Protein AF-R5B2Z6-F1 (afdb_monomer)

pLDDT: mean 88.13, std 6.75, range [56.53, 96.88]

Foldseek 3Di:
DVVVVVVCCVCPVPVVNVCVVCVVVVVVCVVDDPVCNVVVVVVVVVVVVCVVVVVVVVCVVCVVVDDPVNVVVVVVVVVVVVVVVVVVVVVVVCVVVVVD

Radius of gyration: 18.57 Å; Cα contacts (8 Å, |Δi|>4): 14; chains: 1; bounding box: 44×29×49 Å

Mean predicted aligned error: 7.2 Å

Sequence (100 aa):
MKTAAIAFTVTWINPQALIDGTMLLGAASATLTAGEKLPFVIGFTSASVIWFFGVTAAISLFSGKITDKLLRIINIVCGAVMVFYGLRLVYSFIQLMGWA

Secondary structure (DSSP, 8-state):
-HHHHHHHIIIII-HHHHHHHHHHHHHHHHSS-TTTHHHHHHHHHHHHHHHHHHHHHHHHHHGGG--HHHHHHHHHHHHHHHHHHHHHHHHHHHHHTT--

Structure (mmCIF, N/CA/C/O backbone):
data_AF-R5B2Z6-F1
#
_entry.id   AF-R5B2Z6-F1
#
loop_
_atom_site.group_PDB
_atom_site.id
_atom_site.type_symbol
_atom_site.label_atom_id
_atom_site.label_alt_id
_atom_site.label_comp_id
_atom_site.label_asym_id
_atom_site.label_entity_id
_atom_site.label_seq_id
_atom_site.pdbx_PDB_ins_code
_atom_site.Cartn_x
_atom_site.Cartn_y
_atom_site.Cartn_z
_atom_site.occupancy
_atom_site.B_iso_or_equiv
_atom_site.auth_seq_id
_atom_site.auth_comp_id
_atom_site.auth_asym_id
_atom_site.auth_atom_id
_atom_site.pdbx_PDB_model_num
ATOM 1 N N . MET A 1 1 ? 0.073 -14.231 19.922 1.00 61.53 1 MET A N 1
ATOM 2 C CA . MET A 1 1 ? 1.106 -15.093 19.299 1.00 61.53 1 MET A CA 1
ATOM 3 C C . MET A 1 1 ? 0.720 -15.530 17.882 1.00 61.53 1 MET A C 1
ATOM 5 O O . MET A 1 1 ? 1.402 -15.116 16.957 1.00 61.53 1 MET A O 1
ATOM 9 N N . LYS A 1 2 ? -0.380 -16.281 17.673 1.00 74.75 2 LYS A N 1
ATOM 10 C CA . LYS A 1 2 ? -0.764 -16.807 16.339 1.00 74.75 2 LYS A CA 1
ATOM 11 C C . LYS A 1 2 ? -0.907 -15.735 15.245 1.00 74.75 2 LYS A C 1
ATOM 13 O O . LYS A 1 2 ? -0.341 -15.897 14.174 1.00 74.75 2 LYS A O 1
ATOM 18 N N . THR A 1 3 ? -1.592 -14.625 15.517 1.00 79.62 3 THR A N 1
ATOM 19 C CA . THR A 1 3 ? -1.870 -13.589 14.501 1.00 79.62 3 THR A CA 1
ATOM 20 C C . THR A 1 3 ? -0.615 -12.862 14.017 1.00 79.62 3 THR A C 1
ATOM 22 O O . THR A 1 3 ? -0.468 -12.634 12.823 1.00 79.62 3 THR A O 1
ATOM 25 N N . ALA A 1 4 ? 0.316 -12.547 14.924 1.00 82.94 4 ALA A N 1
ATOM 26 C CA . ALA A 1 4 ? 1.573 -11.886 14.572 1.00 82.94 4 ALA A CA 1
ATOM 27 C C . ALA A 1 4 ? 2.477 -12.797 13.728 1.00 82.94 4 ALA A C 1
ATOM 29 O O . ALA A 1 4 ? 3.042 -12.345 12.739 1.00 82.94 4 ALA A O 1
ATOM 30 N N . ALA A 1 5 ? 2.553 -14.088 14.073 1.00 85.06 5 ALA A N 1
ATOM 31 C CA . ALA A 1 5 ? 3.299 -15.069 13.290 1.00 85.06 5 ALA A CA 1
ATOM 32 C C . ALA A 1 5 ? 2.704 -15.245 11.883 1.00 85.06 5 ALA A C 1
ATOM 34 O O . ALA A 1 5 ? 3.444 -15.218 10.9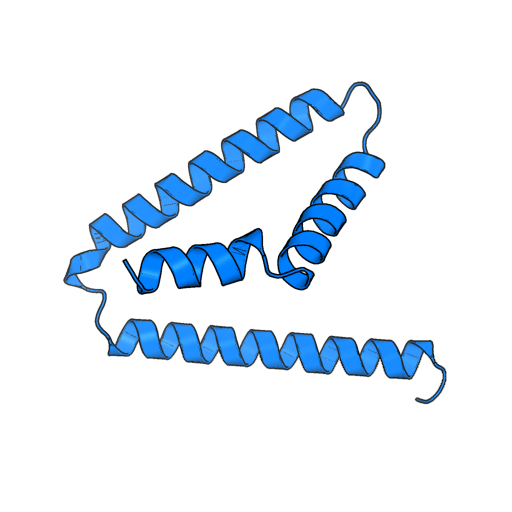09 1.00 85.06 5 ALA A O 1
ATOM 35 N N . ILE A 1 6 ? 1.373 -15.335 11.762 1.00 86.56 6 ILE A N 1
ATOM 36 C CA . ILE A 1 6 ? 0.691 -15.440 10.461 1.00 86.56 6 ILE A CA 1
ATOM 37 C C . ILE A 1 6 ? 0.933 -14.185 9.614 1.00 86.56 6 ILE A C 1
ATOM 39 O O . ILE A 1 6 ? 1.296 -14.304 8.448 1.00 86.56 6 ILE A O 1
ATOM 43 N N . ALA A 1 7 ? 0.783 -12.990 10.194 1.00 86.12 7 ALA A N 1
ATOM 44 C CA . ALA A 1 7 ? 1.048 -11.738 9.488 1.00 86.12 7 ALA A CA 1
ATOM 45 C C . ALA A 1 7 ? 2.512 -11.641 9.034 1.00 86.12 7 ALA A C 1
ATOM 47 O O . ALA A 1 7 ? 2.785 -11.227 7.913 1.00 86.12 7 ALA A O 1
ATOM 48 N N . PHE A 1 8 ? 3.458 -12.073 9.871 1.00 85.88 8 PHE A N 1
ATOM 49 C CA . PHE A 1 8 ? 4.869 -12.115 9.501 1.00 85.88 8 PHE A CA 1
ATOM 50 C C . PHE A 1 8 ? 5.127 -13.091 8.347 1.00 85.88 8 PHE A C 1
ATOM 52 O O . PHE A 1 8 ? 5.775 -12.718 7.374 1.00 85.88 8 PHE A O 1
ATOM 59 N N . THR A 1 9 ? 4.580 -14.308 8.409 1.00 85.19 9 THR A N 1
ATOM 60 C CA . THR A 1 9 ? 4.712 -15.303 7.338 1.00 85.19 9 THR A CA 1
ATOM 61 C C . THR A 1 9 ? 4.126 -14.794 6.021 1.00 85.19 9 THR A C 1
ATOM 63 O O . THR A 1 9 ? 4.773 -14.893 4.985 1.00 85.19 9 THR A O 1
ATOM 66 N N . VAL A 1 10 ? 2.934 -14.199 6.050 1.00 84.06 10 VAL A N 1
ATOM 67 C CA . VAL A 1 10 ? 2.265 -13.687 4.843 1.00 84.06 10 VAL A CA 1
ATOM 68 C C . VAL A 1 10 ? 2.985 -12.475 4.244 1.00 84.06 10 VAL A C 1
ATOM 70 O O . VAL A 1 10 ? 2.930 -12.286 3.033 1.00 84.06 10 VAL A O 1
ATOM 73 N N . THR A 1 11 ? 3.674 -11.672 5.054 1.00 85.25 11 THR A N 1
ATOM 74 C CA . THR A 1 11 ? 4.384 -10.482 4.565 1.00 85.25 11 THR A CA 1
ATOM 75 C C . THR A 1 11 ? 5.814 -10.793 4.126 1.00 85.25 11 THR A C 1
ATOM 77 O O . THR A 1 11 ? 6.218 -10.386 3.043 1.00 85.25 11 THR A O 1
ATOM 80 N N . TRP A 1 12 ? 6.587 -11.516 4.942 1.00 85.31 12 TRP A N 1
ATOM 81 C CA . TRP A 1 12 ? 8.027 -11.719 4.723 1.00 85.31 12 TRP A CA 1
ATOM 82 C C . TRP A 1 12 ? 8.376 -13.047 4.058 1.00 85.31 12 TRP A C 1
ATOM 84 O O . TRP A 1 12 ? 9.379 -13.131 3.357 1.00 85.31 12 TRP A O 1
ATOM 94 N N . ILE A 1 13 ? 7.574 -14.089 4.287 1.00 86.62 13 ILE A N 1
ATOM 95 C CA . ILE A 1 13 ? 7.842 -15.441 3.768 1.00 86.62 13 ILE A CA 1
ATOM 96 C C . ILE A 1 13 ? 7.046 -15.696 2.480 1.00 86.62 13 ILE A C 1
ATOM 98 O O . ILE A 1 13 ? 7.316 -16.654 1.764 1.00 86.62 13 ILE A O 1
ATOM 102 N N . ASN A 1 14 ? 6.094 -14.827 2.134 1.00 90.00 14 ASN A N 1
ATOM 103 C CA . ASN A 1 14 ? 5.374 -14.900 0.872 1.00 90.00 14 ASN A CA 1
ATOM 104 C C . ASN A 1 14 ? 6.289 -14.478 -0.296 1.00 90.00 14 ASN A C 1
ATOM 106 O O . ASN A 1 14 ? 6.568 -13.284 -0.447 1.00 90.00 14 ASN A O 1
ATOM 110 N N . PRO A 1 15 ? 6.722 -15.418 -1.160 1.00 82.50 15 PRO A N 1
ATOM 111 C CA . PRO A 1 15 ? 7.632 -15.100 -2.256 1.00 82.50 15 PRO A CA 1
ATOM 112 C C . PRO A 1 15 ? 7.005 -14.121 -3.251 1.00 82.50 15 PRO A C 1
ATOM 114 O O . PRO A 1 15 ? 7.713 -13.311 -3.838 1.00 82.50 15 PRO A O 1
ATOM 117 N N . GLN A 1 16 ? 5.679 -14.140 -3.404 1.00 83.69 16 GLN A N 1
ATOM 118 C CA . GLN A 1 16 ? 4.976 -13.222 -4.293 1.00 83.69 16 GLN A CA 1
ATOM 119 C C . GLN A 1 16 ? 5.083 -11.776 -3.799 1.00 83.69 16 GLN A C 1
ATOM 121 O O . GLN A 1 16 ? 5.345 -10.885 -4.596 1.00 83.69 16 GLN A O 1
ATOM 126 N N . ALA A 1 17 ? 4.930 -11.545 -2.490 1.00 86.00 17 ALA A N 1
ATOM 127 C CA . ALA A 1 17 ? 5.046 -10.208 -1.906 1.00 86.00 17 ALA A CA 1
ATOM 128 C C . ALA A 1 17 ? 6.479 -9.666 -2.016 1.00 86.00 17 ALA A C 1
ATOM 130 O O . ALA A 1 17 ? 6.678 -8.482 -2.291 1.00 86.00 17 ALA A O 1
ATOM 131 N N . LEU A 1 18 ? 7.476 -10.542 -1.852 1.00 85.06 18 LEU A N 1
ATOM 132 C CA . LEU A 1 18 ? 8.877 -10.176 -2.024 1.00 85.06 18 LEU A CA 1
ATOM 133 C C . LEU A 1 18 ? 9.179 -9.815 -3.480 1.00 85.06 18 LEU A C 1
ATOM 135 O O . LEU A 1 18 ? 9.796 -8.782 -3.728 1.00 85.06 18 LEU A O 1
ATOM 139 N N . ILE A 1 19 ? 8.740 -10.636 -4.438 1.00 86.69 19 ILE A N 1
ATOM 140 C CA . ILE A 1 19 ? 8.953 -10.373 -5.865 1.00 86.69 19 ILE A CA 1
ATOM 141 C C . ILE A 1 19 ? 8.251 -9.078 -6.268 1.00 86.69 19 ILE A C 1
ATOM 143 O O . ILE A 1 19 ? 8.887 -8.236 -6.881 1.00 86.69 19 ILE A O 1
ATOM 147 N N . ASP A 1 20 ? 6.997 -8.869 -5.874 1.00 85.69 20 ASP A N 1
ATOM 148 C CA . ASP A 1 20 ? 6.238 -7.666 -6.233 1.00 85.69 20 ASP A CA 1
ATOM 149 C C . ASP A 1 20 ? 6.891 -6.389 -5.668 1.00 85.69 20 ASP A C 1
ATOM 151 O O . ASP A 1 20 ? 7.181 -5.440 -6.401 1.00 85.69 20 ASP A O 1
ATOM 155 N N . GLY A 1 21 ? 7.244 -6.401 -4.376 1.00 82.12 21 GLY A N 1
ATOM 156 C CA . GLY A 1 21 ? 7.893 -5.265 -3.721 1.00 82.12 21 GLY A CA 1
ATOM 157 C C . GLY A 1 21 ? 9.300 -4.975 -4.252 1.00 82.12 21 GLY A C 1
ATOM 158 O O . GLY A 1 21 ? 9.641 -3.819 -4.513 1.00 82.12 21 GLY A O 1
ATOM 159 N N . THR A 1 22 ? 10.125 -6.009 -4.445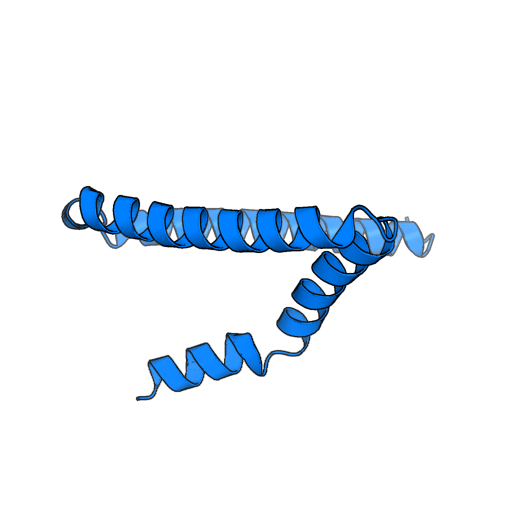 1.00 85.00 22 THR A N 1
ATOM 160 C CA . THR A 1 22 ? 11.497 -5.848 -4.964 1.00 85.00 22 THR A CA 1
ATOM 161 C C . THR A 1 22 ? 11.521 -5.525 -6.450 1.00 85.00 22 THR A C 1
ATOM 163 O O . THR A 1 22 ? 12.388 -4.768 -6.877 1.00 85.00 22 THR A O 1
ATOM 166 N N . MET A 1 23 ? 10.567 -6.025 -7.236 1.00 87.00 23 MET A N 1
ATOM 167 C CA . MET A 1 23 ? 10.441 -5.699 -8.654 1.00 87.00 23 MET A CA 1
ATOM 168 C C . MET A 1 23 ? 10.031 -4.239 -8.839 1.00 87.00 23 MET A C 1
ATOM 170 O O . MET A 1 23 ? 10.649 -3.551 -9.646 1.00 87.00 23 MET A O 1
ATOM 174 N N . LEU A 1 24 ? 9.067 -3.729 -8.064 1.00 86.94 24 LEU A N 1
ATOM 175 C CA . LEU A 1 24 ? 8.660 -2.322 -8.136 1.00 86.94 24 LEU A CA 1
ATOM 176 C C . LEU A 1 24 ? 9.795 -1.377 -7.708 1.00 86.94 24 LEU A C 1
ATOM 178 O O . LEU A 1 24 ? 10.124 -0.429 -8.424 1.00 86.94 24 LEU A O 1
ATOM 182 N N . LEU A 1 25 ? 10.433 -1.656 -6.566 1.00 86.12 25 LEU A N 1
ATOM 183 C CA . LEU A 1 25 ? 11.574 -0.873 -6.078 1.00 86.12 25 LEU A CA 1
ATOM 184 C C . LEU A 1 25 ? 12.797 -0.984 -6.992 1.00 86.12 25 LEU A C 1
ATOM 186 O O . LEU A 1 25 ? 13.490 0.009 -7.218 1.00 86.12 25 LEU A O 1
ATOM 190 N N . GLY A 1 26 ? 13.062 -2.178 -7.517 1.00 85.19 26 GLY A N 1
ATOM 191 C CA . GLY A 1 26 ? 14.160 -2.463 -8.432 1.00 85.19 26 GLY A CA 1
ATOM 192 C C . GLY A 1 26 ? 13.974 -1.774 -9.779 1.00 85.19 26 GLY A C 1
ATOM 193 O O . GLY A 1 26 ? 14.905 -1.129 -10.254 1.00 85.19 26 GLY A O 1
ATOM 194 N N . ALA A 1 27 ? 12.767 -1.824 -10.351 1.00 87.00 27 ALA A N 1
ATOM 195 C CA . ALA A 1 27 ? 12.423 -1.120 -11.583 1.00 87.00 27 ALA A CA 1
ATOM 196 C C . ALA A 1 27 ? 12.572 0.397 -11.416 1.00 87.00 27 ALA A C 1
ATOM 198 O O . ALA A 1 27 ? 13.231 1.034 -12.235 1.00 87.00 27 ALA A O 1
ATOM 199 N N . ALA A 1 28 ? 12.054 0.969 -10.322 1.00 85.44 28 ALA A N 1
ATOM 200 C CA . ALA A 1 28 ? 12.246 2.387 -10.024 1.00 85.44 28 ALA A CA 1
ATOM 201 C C . ALA A 1 28 ? 13.742 2.731 -9.892 1.00 85.44 28 ALA A C 1
ATOM 203 O O . ALA A 1 28 ? 14.236 3.617 -10.585 1.00 85.44 28 ALA A O 1
ATOM 204 N N . SER A 1 29 ? 14.492 1.959 -9.098 1.00 84.75 29 SER A N 1
ATOM 205 C CA . SER A 1 29 ? 15.936 2.146 -8.867 1.00 84.75 29 SER A CA 1
ATOM 206 C C . SER A 1 29 ? 16.802 2.004 -10.127 1.00 84.75 29 SER A C 1
ATOM 208 O O . SER A 1 29 ? 17.864 2.630 -10.204 1.00 84.75 29 SER A O 1
ATOM 210 N N . ALA A 1 30 ? 16.379 1.179 -1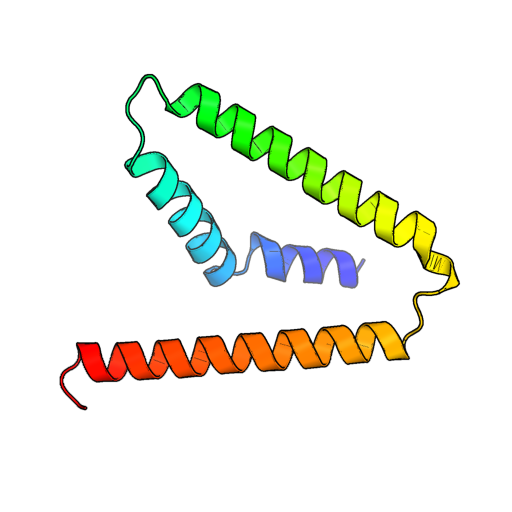1.091 1.00 86.06 30 ALA A N 1
ATOM 211 C CA . ALA A 1 30 ? 17.068 0.953 -12.362 1.00 86.06 30 ALA A CA 1
ATOM 212 C C . ALA A 1 30 ? 16.915 2.125 -13.343 1.00 86.06 30 ALA A C 1
ATOM 214 O O . ALA A 1 30 ? 17.791 2.334 -14.177 1.00 86.06 30 ALA A O 1
ATOM 215 N N . THR A 1 31 ? 15.838 2.908 -13.226 1.00 85.06 31 THR A N 1
ATOM 216 C CA . THR A 1 31 ? 15.602 4.091 -14.077 1.00 85.06 31 THR A CA 1
ATOM 217 C C . THR A 1 31 ? 16.370 5.344 -13.637 1.00 85.06 31 THR A C 1
ATOM 219 O O . THR A 1 31 ? 16.410 6.319 -14.380 1.00 85.06 31 THR A O 1
ATOM 222 N N . LEU A 1 32 ? 17.002 5.323 -12.456 1.00 85.56 32 LEU A N 1
ATOM 223 C CA . LEU A 1 32 ? 17.661 6.481 -11.835 1.00 85.56 32 LEU A CA 1
ATOM 224 C C . LEU A 1 32 ? 19.175 6.510 -12.101 1.00 85.56 32 LEU A C 1
ATOM 226 O O . LEU A 1 32 ? 19.879 5.514 -11.890 1.00 85.56 32 LEU A O 1
ATOM 230 N N . THR A 1 33 ? 19.702 7.681 -12.468 1.00 82.69 33 THR A N 1
ATOM 231 C CA . THR A 1 33 ? 21.151 7.915 -12.582 1.00 82.69 33 THR A CA 1
ATOM 232 C C . THR A 1 33 ? 21.821 7.984 -11.201 1.00 82.69 33 THR A C 1
ATOM 234 O O . THR A 1 33 ? 21.161 8.110 -10.168 1.00 82.69 33 THR A O 1
ATOM 237 N N . ALA A 1 34 ? 23.156 7.884 -11.137 1.00 76.62 34 ALA A N 1
ATOM 238 C CA . ALA A 1 34 ? 23.891 7.823 -9.865 1.00 76.62 34 ALA A CA 1
ATOM 239 C C . ALA A 1 34 ? 23.617 9.019 -8.925 1.00 76.62 34 ALA A C 1
ATOM 241 O O . ALA A 1 34 ? 23.627 8.843 -7.707 1.00 76.62 34 ALA A O 1
ATOM 242 N N . GLY A 1 35 ? 23.314 10.202 -9.476 1.00 81.62 35 GLY A N 1
ATOM 243 C CA . GLY A 1 35 ? 22.969 11.400 -8.702 1.00 81.62 35 GLY A CA 1
ATOM 244 C C . GLY A 1 35 ? 21.548 11.404 -8.122 1.00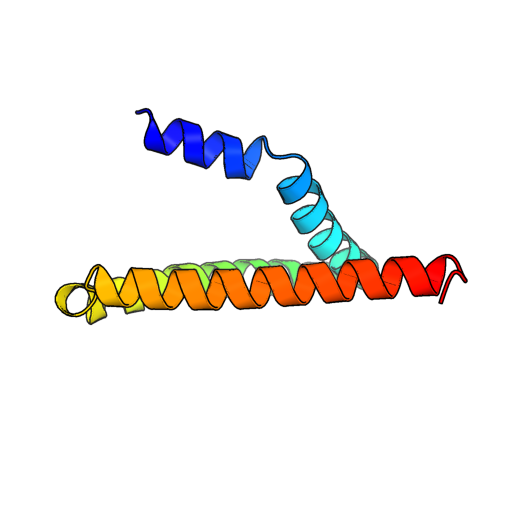 81.62 35 GLY A C 1
ATOM 245 O O . GLY A 1 35 ? 21.281 12.136 -7.174 1.00 81.62 35 GLY A O 1
ATOM 246 N N . GLU A 1 36 ? 20.640 10.571 -8.637 1.00 84.69 36 GLU A N 1
ATOM 247 C CA . GLU A 1 36 ? 19.212 10.591 -8.281 1.00 84.69 36 GLU A CA 1
ATOM 248 C C . GLU A 1 36 ? 18.824 9.496 -7.271 1.00 84.69 36 GLU A C 1
ATOM 250 O O . GLU A 1 36 ? 17.744 9.527 -6.680 1.00 84.69 36 GLU A O 1
ATOM 255 N N . LYS A 1 37 ? 19.719 8.538 -7.005 1.00 83.62 37 LYS A N 1
ATOM 256 C CA . LYS A 1 37 ? 19.471 7.438 -6.056 1.00 83.62 37 LYS A CA 1
ATOM 257 C C . LYS A 1 37 ? 19.261 7.931 -4.621 1.00 83.62 37 LYS A C 1
ATOM 259 O O . LYS A 1 37 ? 18.387 7.430 -3.920 1.00 83.62 37 LYS A O 1
ATOM 264 N N . LEU A 1 38 ? 20.042 8.919 -4.181 1.00 87.56 38 LEU A N 1
ATOM 265 C CA . LEU A 1 38 ? 19.933 9.477 -2.832 1.00 87.56 38 LEU A 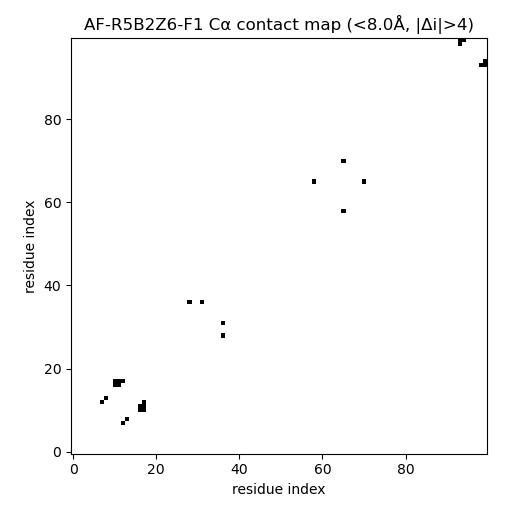CA 1
ATOM 266 C C . LEU A 1 38 ? 18.601 10.222 -2.594 1.00 87.56 38 LEU A C 1
ATOM 268 O O . LEU A 1 38 ? 17.919 9.881 -1.623 1.00 87.56 38 LEU A O 1
ATOM 272 N N . PRO A 1 39 ? 18.171 11.174 -3.451 1.00 89.50 39 PRO A N 1
ATOM 273 C CA . PRO A 1 39 ? 16.861 11.805 -3.291 1.00 89.50 39 PRO A CA 1
ATOM 274 C C . PRO A 1 39 ? 15.706 10.806 -3.435 1.00 89.50 39 PRO A C 1
ATOM 276 O O . PRO A 1 39 ? 14.712 10.941 -2.724 1.00 89.50 39 PRO A O 1
ATOM 279 N N . PHE A 1 40 ? 15.847 9.761 -4.259 1.00 88.00 40 PHE A N 1
ATOM 280 C CA . PHE A 1 40 ? 14.857 8.685 -4.343 1.00 88.00 40 PHE A CA 1
ATOM 281 C C . PHE A 1 40 ? 14.693 7.929 -3.017 1.00 88.00 40 PHE A C 1
ATOM 283 O O . PHE A 1 40 ? 13.570 7.776 -2.546 1.00 88.00 40 PHE A O 1
ATOM 290 N N . VAL A 1 41 ? 15.783 7.496 -2.372 1.00 89.62 41 VAL A N 1
ATOM 291 C CA . VAL A 1 41 ? 15.712 6.758 -1.095 1.00 89.62 41 VAL A CA 1
ATOM 292 C C . VAL A 1 41 ? 15.126 7.624 0.020 1.00 89.62 41 VAL A C 1
ATOM 294 O O . VAL A 1 41 ? 14.291 7.153 0.795 1.00 89.62 41 VAL A O 1
ATOM 297 N N . ILE A 1 42 ? 15.522 8.897 0.089 1.00 92.50 42 ILE A N 1
ATOM 298 C CA . ILE A 1 42 ? 14.988 9.843 1.079 1.00 92.50 42 ILE A CA 1
ATOM 299 C C . ILE A 1 42 ? 13.495 10.086 0.827 1.00 92.50 42 ILE A C 1
ATOM 301 O O . ILE A 1 42 ? 12.695 10.022 1.763 1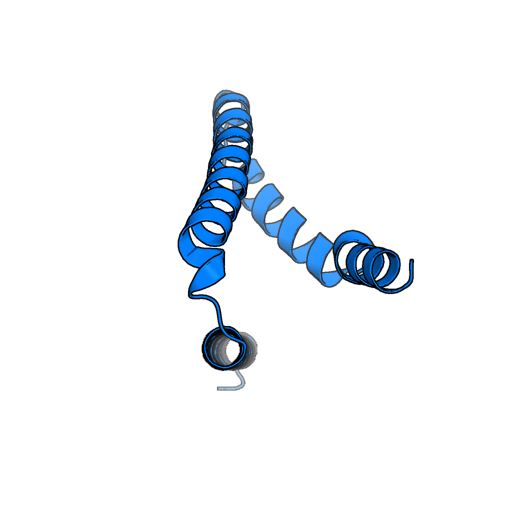.00 92.50 42 ILE A O 1
ATOM 305 N N . GLY A 1 43 ? 13.101 10.306 -0.429 1.00 91.69 43 GLY A N 1
ATOM 306 C CA . GLY A 1 43 ? 11.704 10.469 -0.828 1.00 91.69 43 GLY A CA 1
ATOM 307 C C . GLY A 1 43 ? 10.863 9.233 -0.508 1.00 91.69 43 GLY A C 1
ATOM 308 O O . GLY A 1 43 ? 9.838 9.340 0.155 1.00 91.69 43 GLY A O 1
ATOM 309 N N . PHE A 1 44 ? 11.332 8.044 -0.887 1.00 90.38 44 PHE A N 1
ATOM 310 C CA . PHE A 1 44 ? 10.654 6.775 -0.622 1.00 90.38 44 PHE A CA 1
ATOM 311 C C . PHE A 1 44 ? 10.471 6.519 0.882 1.00 90.38 44 PHE A C 1
ATOM 313 O O . PHE A 1 44 ? 9.382 6.164 1.341 1.00 90.38 44 PHE A O 1
ATOM 320 N N . THR A 1 45 ? 11.525 6.748 1.671 1.00 91.69 45 THR A N 1
ATOM 321 C CA . THR A 1 45 ? 11.495 6.540 3.126 1.00 91.69 45 THR A CA 1
ATOM 322 C C . THR A 1 45 ? 10.574 7.548 3.811 1.00 91.69 45 THR A C 1
ATOM 324 O O . THR A 1 45 ? 9.729 7.163 4.617 1.00 91.69 45 THR A O 1
ATOM 327 N N . SER A 1 46 ? 10.683 8.835 3.469 1.00 94.88 46 SER A N 1
ATOM 328 C CA . SER A 1 46 ? 9.828 9.884 4.043 1.00 94.88 46 SER A CA 1
ATOM 329 C C . SER A 1 46 ? 8.359 9.709 3.655 1.00 94.88 46 SER A C 1
ATOM 331 O O . SER A 1 46 ? 7.494 9.812 4.522 1.00 94.88 46 SER A O 1
ATOM 333 N N . ALA A 1 47 ? 8.064 9.349 2.403 1.00 94.12 47 ALA A N 1
ATOM 334 C CA . ALA A 1 47 ? 6.712 9.018 1.963 1.00 94.12 47 ALA A CA 1
ATOM 335 C C . ALA A 1 47 ? 6.133 7.826 2.738 1.00 94.12 47 ALA A C 1
ATOM 337 O O . ALA A 1 47 ? 4.979 7.877 3.160 1.00 94.12 47 ALA A O 1
ATOM 338 N N . SER A 1 48 ? 6.938 6.788 2.993 1.00 92.81 48 SER A N 1
ATOM 339 C CA . SER A 1 48 ? 6.528 5.639 3.809 1.00 92.81 48 SER A CA 1
ATOM 340 C C . SER A 1 48 ? 6.171 6.066 5.234 1.00 92.81 48 SER A C 1
ATOM 342 O O . SER A 1 48 ? 5.107 5.710 5.738 1.00 92.81 48 SER A O 1
ATOM 344 N N . VAL A 1 49 ? 7.019 6.883 5.869 1.00 95.00 49 VAL A N 1
ATOM 345 C CA . VAL A 1 49 ? 6.753 7.452 7.199 1.00 95.00 49 VAL A CA 1
ATOM 346 C C . VAL A 1 49 ? 5.440 8.240 7.183 1.00 95.00 49 VAL A C 1
ATOM 348 O O . VAL A 1 49 ? 4.543 7.944 7.970 1.00 95.00 49 VAL A O 1
ATOM 351 N N . ILE A 1 50 ? 5.277 9.182 6.250 1.00 96.88 50 ILE A N 1
ATOM 352 C CA . ILE A 1 50 ? 4.060 9.998 6.120 1.00 96.88 50 ILE A CA 1
ATOM 353 C C . ILE A 1 50 ? 2.822 9.118 5.943 1.00 96.88 50 ILE A C 1
ATOM 355 O O . ILE A 1 50 ? 1.803 9.364 6.584 1.00 96.88 50 ILE A O 1
ATOM 359 N N . TRP A 1 51 ? 2.906 8.076 5.117 1.00 94.44 51 TRP A N 1
ATOM 360 C CA . TRP A 1 51 ? 1.801 7.157 4.882 1.00 94.44 51 TRP A CA 1
ATOM 361 C C . TRP A 1 51 ? 1.398 6.402 6.151 1.00 94.44 51 TRP A C 1
ATOM 363 O O . TRP A 1 51 ? 0.232 6.436 6.544 1.00 94.44 51 TRP A O 1
ATOM 373 N N . PHE A 1 52 ? 2.351 5.760 6.833 1.00 91.94 52 PHE A N 1
ATOM 374 C CA . PHE A 1 52 ? 2.063 4.993 8.049 1.00 91.94 52 PHE A CA 1
ATOM 375 C C . PHE A 1 52 ? 1.530 5.877 9.177 1.00 91.94 52 PHE A C 1
ATOM 377 O O . PHE A 1 52 ? 0.539 5.517 9.821 1.00 91.94 52 PHE A O 1
ATOM 384 N N . PHE A 1 53 ? 2.135 7.047 9.396 1.00 94.75 53 PHE A N 1
ATOM 385 C CA . PHE A 1 53 ? 1.639 8.008 10.380 1.00 94.75 53 PHE A CA 1
ATOM 386 C C . PHE A 1 53 ? 0.269 8.564 9.985 1.00 94.75 53 PHE A C 1
ATOM 388 O O . PHE A 1 53 ? -0.613 8.641 10.835 1.00 94.75 53 PHE A O 1
ATOM 395 N N . GLY A 1 54 ? 0.057 8.889 8.709 1.00 95.75 54 GLY A N 1
ATOM 396 C CA . GLY A 1 54 ? -1.210 9.404 8.193 1.00 95.75 54 GLY A CA 1
ATOM 397 C C . GLY A 1 54 ? -2.357 8.412 8.362 1.00 95.75 54 GLY A C 1
ATOM 398 O O . GLY A 1 54 ? -3.399 8.767 8.910 1.00 95.75 54 GLY A O 1
ATOM 399 N N . VAL A 1 55 ? -2.153 7.150 7.974 1.00 93.31 55 VAL A N 1
ATOM 400 C CA . VAL A 1 55 ? -3.147 6.081 8.159 1.00 93.31 55 VAL A CA 1
ATOM 401 C C . VAL A 1 55 ? -3.415 5.843 9.642 1.00 93.31 55 VAL A C 1
ATOM 403 O O . VAL A 1 55 ? -4.573 5.771 10.046 1.00 93.31 55 VAL A O 1
ATOM 406 N N . THR A 1 56 ? -2.372 5.784 10.473 1.00 93.50 56 THR A N 1
ATOM 407 C CA . THR A 1 56 ? -2.532 5.593 11.924 1.00 93.50 56 THR A CA 1
ATOM 408 C C . THR A 1 56 ? -3.308 6.749 12.556 1.00 93.50 56 THR A C 1
ATOM 410 O O . THR A 1 56 ? -4.230 6.512 13.334 1.00 93.50 56 THR A O 1
ATOM 413 N N . ALA A 1 57 ? -2.990 7.996 12.201 1.00 93.94 57 ALA A N 1
ATOM 414 C CA . ALA A 1 57 ? -3.691 9.179 12.688 1.00 93.94 57 ALA A CA 1
ATOM 415 C C . ALA A 1 57 ? -5.154 9.204 12.227 1.00 93.94 57 ALA A C 1
ATOM 417 O O . ALA A 1 57 ? -6.044 9.457 13.038 1.00 93.94 57 ALA A O 1
ATOM 418 N N . ALA A 1 58 ? -5.418 8.880 10.958 1.00 92.44 58 ALA A N 1
ATOM 419 C CA . ALA A 1 58 ? -6.771 8.784 10.422 1.00 92.44 58 ALA A CA 1
ATOM 420 C C . ALA A 1 58 ? -7.583 7.704 11.152 1.00 92.44 58 ALA A C 1
ATOM 422 O O . ALA A 1 58 ? -8.668 7.982 11.659 1.00 92.44 58 ALA A O 1
ATOM 423 N N . ILE A 1 59 ? -7.047 6.490 11.283 1.00 91.62 59 ILE A N 1
ATOM 424 C CA . ILE A 1 59 ? -7.721 5.409 12.011 1.00 91.62 59 ILE A CA 1
ATOM 425 C C . ILE A 1 59 ? -7.942 5.806 13.469 1.00 91.62 59 ILE A C 1
ATOM 427 O O . ILE A 1 59 ? -9.025 5.573 13.985 1.00 91.62 59 ILE A O 1
ATOM 431 N N . SER A 1 60 ? -6.967 6.438 14.123 1.00 90.62 60 SER A N 1
ATOM 432 C CA . SER A 1 60 ? -7.093 6.873 15.517 1.00 90.62 60 SER A CA 1
ATOM 433 C C . SER A 1 60 ? -8.219 7.900 15.693 1.00 90.62 60 SER A C 1
ATOM 435 O O . SER A 1 60 ? -9.097 7.712 16.538 1.00 90.62 60 SER A O 1
ATOM 437 N N . LEU A 1 61 ? -8.274 8.924 14.831 1.00 91.19 61 LEU A N 1
ATOM 438 C CA . LEU A 1 61 ? -9.287 9.985 14.881 1.00 91.19 61 LEU A CA 1
ATOM 439 C C . LEU A 1 61 ? -10.701 9.479 14.554 1.00 91.19 61 LEU A C 1
ATOM 441 O O . LEU A 1 61 ? -11.682 9.939 15.137 1.00 91.19 61 LEU A O 1
ATOM 445 N N . PHE A 1 62 ? -10.813 8.526 13.629 1.00 88.50 62 PHE A N 1
ATOM 446 C CA . PHE A 1 62 ? -12.091 7.958 13.195 1.00 88.50 62 PHE A CA 1
ATOM 447 C C . PHE A 1 62 ? -12.422 6.615 13.858 1.00 88.50 62 PHE A C 1
ATOM 449 O O . PHE A 1 62 ? -13.462 6.038 13.546 1.00 88.50 62 PHE A O 1
ATOM 456 N N . SER A 1 63 ? -11.604 6.137 14.800 1.00 85.06 63 SER A N 1
ATOM 457 C CA . SER A 1 63 ? -11.734 4.816 15.440 1.00 85.06 63 SER A CA 1
ATOM 458 C C . SER A 1 63 ? -13.120 4.586 16.038 1.00 85.06 63 SER A C 1
ATOM 460 O O . SER A 1 63 ? -13.705 3.528 15.835 1.00 85.06 63 SER A O 1
ATOM 462 N N . GLY A 1 64 ? -13.708 5.610 16.665 1.00 82.12 64 GLY A N 1
ATOM 463 C CA . GLY A 1 64 ? -15.066 5.550 17.216 1.00 82.12 64 GLY A CA 1
ATOM 464 C C . GLY A 1 64 ? -16.195 5.438 16.177 1.00 82.12 64 GLY A C 1
ATOM 465 O O . GLY A 1 64 ? -17.328 5.143 16.541 1.00 82.12 64 GLY A O 1
ATOM 466 N N . LYS A 1 65 ? -15.916 5.674 14.889 1.00 82.25 65 LYS A N 1
ATOM 467 C CA . LYS A 1 65 ? -16.866 5.551 13.764 1.00 82.25 65 LYS A CA 1
ATOM 468 C C . LYS A 1 65 ? -16.580 4.333 12.876 1.00 82.25 65 LYS A C 1
ATOM 470 O O . LYS A 1 65 ? -17.411 3.986 12.034 1.00 82.25 65 LYS A O 1
ATOM 475 N N . ILE A 1 66 ? -15.423 3.688 13.040 1.00 85.44 66 ILE A N 1
ATOM 476 C CA . ILE A 1 66 ? -15.053 2.481 12.299 1.00 85.44 66 ILE A CA 1
ATOM 477 C C . ILE A 1 66 ? -15.830 1.303 12.893 1.00 85.44 66 ILE A C 1
ATOM 479 O O . ILE A 1 66 ? -15.513 0.789 13.959 1.00 85.44 66 ILE A O 1
ATOM 483 N N . THR A 1 67 ? -16.885 0.895 12.193 1.00 90.25 67 THR A N 1
ATOM 484 C CA . THR A 1 67 ? -17.708 -0.271 12.545 1.00 90.25 67 THR A CA 1
ATOM 485 C C . THR A 1 67 ? -17.361 -1.461 11.654 1.00 90.25 67 THR A C 1
ATOM 487 O O . THR A 1 67 ? -16.889 -1.279 10.529 1.00 90.25 67 THR A O 1
ATOM 490 N N . ASP A 1 68 ? -17.677 -2.683 12.090 1.00 90.56 68 ASP A N 1
ATOM 491 C CA . ASP A 1 68 ? -17.459 -3.902 11.291 1.00 90.56 68 ASP A CA 1
ATOM 492 C C . ASP A 1 68 ? -18.129 -3.842 9.910 1.00 90.56 68 ASP A C 1
ATOM 494 O O . ASP A 1 68 ? -17.609 -4.373 8.926 1.00 90.56 68 ASP A O 1
ATOM 498 N N . LYS A 1 69 ? -19.270 -3.144 9.802 1.00 91.56 69 LYS A N 1
ATOM 499 C CA . LYS A 1 69 ? -19.952 -2.917 8.518 1.00 91.56 69 LYS A CA 1
ATOM 500 C C . LYS A 1 69 ? -19.089 -2.101 7.555 1.00 91.56 69 LYS A C 1
ATOM 502 O O . LYS A 1 69 ? -19.015 -2.452 6.381 1.00 91.56 69 LYS A O 1
ATOM 507 N N . LEU A 1 70 ? -18.425 -1.050 8.041 1.00 89.75 70 LEU A N 1
ATOM 508 C CA . LEU A 1 70 ? -17.549 -0.211 7.223 1.00 89.75 70 LEU A CA 1
ATOM 509 C C . LEU A 1 70 ? -16.324 -0.998 6.740 1.00 89.75 70 LEU A C 1
ATOM 511 O O . LEU A 1 70 ? -16.043 -0.999 5.544 1.00 89.75 70 LEU A O 1
ATOM 515 N N . LEU A 1 71 ? -15.647 -1.723 7.640 1.00 90.62 71 LEU A N 1
ATOM 516 C CA . LEU A 1 71 ? -14.519 -2.592 7.274 1.00 90.62 71 LEU A CA 1
ATOM 517 C C . LEU A 1 71 ? -14.919 -3.639 6.230 1.00 90.62 71 LEU A C 1
ATOM 519 O O . LEU A 1 71 ? -14.175 -3.885 5.283 1.00 90.62 71 LEU A O 1
ATOM 523 N N . ARG A 1 72 ? -16.112 -4.231 6.364 1.00 94.62 72 ARG A N 1
ATOM 524 C CA . ARG A 1 72 ? -16.620 -5.208 5.398 1.00 94.62 72 ARG A CA 1
ATOM 525 C C . ARG A 1 72 ? -16.860 -4.591 4.021 1.00 94.62 72 ARG A C 1
ATOM 527 O O . ARG A 1 72 ? -16.492 -5.212 3.029 1.00 94.62 72 ARG A O 1
ATOM 534 N N . ILE A 1 73 ? -17.441 -3.391 3.953 1.00 95.19 73 ILE A N 1
ATOM 535 C CA . ILE A 1 73 ? -17.634 -2.668 2.685 1.00 95.19 73 ILE A CA 1
ATOM 536 C C . ILE A 1 73 ? -16.278 -2.383 2.034 1.00 95.19 73 ILE A C 1
ATOM 538 O O . ILE A 1 73 ? -16.098 -2.704 0.862 1.00 95.19 73 ILE A O 1
ATOM 542 N N . ILE A 1 74 ? -15.311 -1.861 2.798 1.00 92.75 74 ILE A N 1
ATOM 543 C CA . ILE A 1 74 ? -13.953 -1.593 2.302 1.00 92.75 74 ILE A CA 1
ATOM 544 C C . ILE A 1 74 ? -13.333 -2.874 1.739 1.00 92.75 74 ILE A C 1
ATOM 546 O O . ILE A 1 74 ? -12.847 -2.873 0.613 1.00 92.75 74 ILE A O 1
ATOM 550 N N . ASN A 1 75 ? -13.408 -3.985 2.474 1.00 94.75 75 ASN A N 1
ATOM 551 C CA . ASN A 1 75 ? -12.818 -5.245 2.035 1.00 94.75 75 ASN A CA 1
ATOM 552 C C . ASN A 1 75 ? -13.486 -5.808 0.768 1.00 94.75 75 ASN A C 1
ATOM 554 O O . ASN A 1 75 ? -12.799 -6.340 -0.099 1.00 94.75 75 ASN A O 1
ATOM 558 N N . ILE A 1 76 ? -14.810 -5.665 0.626 1.00 96.12 76 ILE A N 1
ATOM 559 C CA . ILE A 1 76 ? -15.529 -6.061 -0.597 1.00 96.12 76 ILE A CA 1
ATOM 560 C C . ILE A 1 76 ? -15.061 -5.221 -1.788 1.00 96.12 76 ILE A C 1
ATOM 562 O O . ILE A 1 76 ? -14.780 -5.777 -2.847 1.00 96.12 76 ILE A O 1
ATOM 566 N N . VAL A 1 77 ? -14.939 -3.903 -1.616 1.00 96.75 77 VAL A N 1
ATOM 567 C CA . VAL A 1 77 ? -14.464 -3.004 -2.677 1.00 96.75 77 VAL A CA 1
ATOM 568 C C . VAL A 1 77 ? -13.020 -3.334 -3.057 1.00 96.75 77 VAL A C 1
ATOM 570 O O . VAL A 1 77 ? -12.731 -3.512 -4.238 1.00 96.75 77 VAL A O 1
ATOM 573 N N . CYS A 1 78 ? -12.124 -3.501 -2.080 1.00 95.31 78 CYS A N 1
ATOM 574 C CA . CYS A 1 78 ? -10.745 -3.928 -2.324 1.00 95.31 78 CYS A CA 1
ATOM 575 C C . CYS A 1 78 ? -10.686 -5.274 -3.059 1.00 95.31 78 CYS A C 1
ATOM 577 O O . CYS A 1 78 ? -9.940 -5.410 -4.026 1.00 95.31 78 CYS A O 1
ATOM 579 N N . GLY A 1 79 ? -11.501 -6.248 -2.645 1.00 94.31 79 GLY A N 1
ATOM 580 C CA . GLY A 1 79 ? -11.604 -7.547 -3.305 1.00 94.31 79 GLY A CA 1
ATOM 581 C C . GLY A 1 79 ? -12.078 -7.433 -4.754 1.00 94.31 79 GLY A C 1
ATOM 582 O O . GLY A 1 79 ? -11.476 -8.033 -5.640 1.00 94.31 79 GLY A O 1
ATOM 583 N N . ALA A 1 80 ? -13.099 -6.616 -5.023 1.00 96.62 80 ALA A N 1
ATOM 584 C CA . ALA A 1 80 ? -13.595 -6.379 -6.378 1.00 96.62 80 ALA A CA 1
ATOM 585 C C . ALA A 1 80 ? -12.522 -5.749 -7.282 1.00 96.62 80 ALA A C 1
ATOM 587 O O . ALA A 1 80 ? -12.325 -6.193 -8.413 1.00 96.62 80 ALA A O 1
ATOM 588 N N . VAL A 1 81 ? -11.782 -4.762 -6.767 1.00 95.69 81 VAL A N 1
ATOM 589 C CA . VAL A 1 81 ? -10.670 -4.120 -7.485 1.00 95.69 81 VAL A CA 1
ATOM 590 C C . VAL A 1 81 ? -9.539 -5.118 -7.762 1.00 9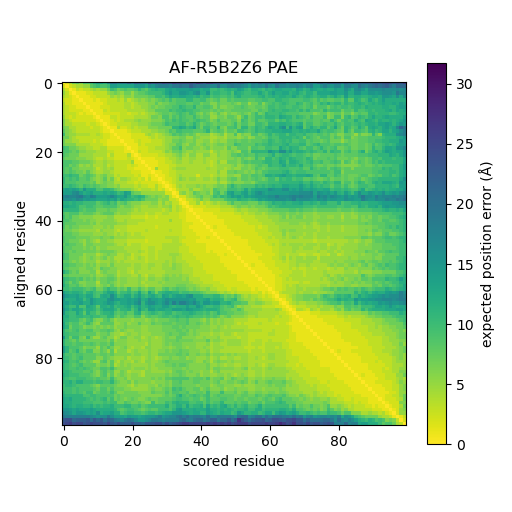5.69 81 VAL A C 1
ATOM 592 O O . VAL A 1 81 ? -9.036 -5.174 -8.883 1.00 95.69 81 VAL A O 1
ATOM 595 N N . MET A 1 82 ? -9.173 -5.951 -6.784 1.00 91.44 82 MET A N 1
ATOM 596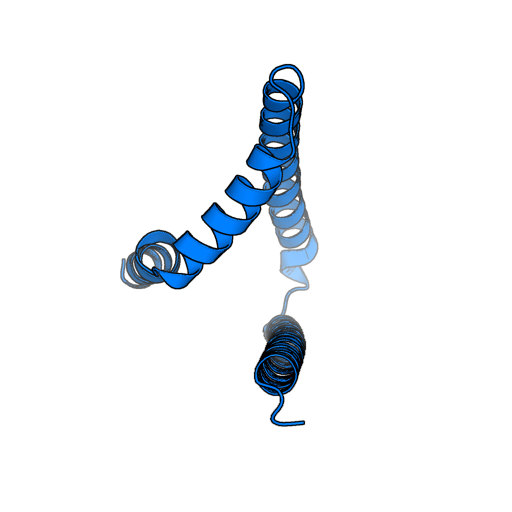 C CA . MET A 1 82 ? -8.167 -7.010 -6.948 1.00 91.44 82 MET A CA 1
ATOM 597 C C . MET A 1 82 ? -8.573 -8.025 -8.026 1.00 91.44 82 MET A C 1
ATOM 599 O O . MET A 1 82 ? -7.762 -8.358 -8.888 1.00 91.44 82 MET A O 1
ATOM 603 N N . VAL A 1 83 ? -9.834 -8.475 -8.028 1.00 95.31 83 VAL A N 1
ATOM 604 C CA . VAL A 1 83 ? -10.366 -9.384 -9.060 1.00 95.31 83 VAL A CA 1
ATOM 605 C C . VAL A 1 83 ? -10.322 -8.726 -10.438 1.00 95.31 83 VAL A C 1
ATOM 607 O O . VAL A 1 83 ? -9.886 -9.358 -11.397 1.00 95.31 83 VAL A O 1
ATOM 610 N N . PHE A 1 84 ? -10.711 -7.453 -10.546 1.00 95.94 84 PHE A N 1
ATOM 611 C CA . PHE A 1 84 ? -10.645 -6.710 -11.804 1.00 95.94 84 PHE A CA 1
ATOM 612 C C . PHE A 1 84 ? -9.216 -6.626 -12.358 1.00 95.94 84 PHE A C 1
ATOM 614 O O . PHE A 1 84 ? -8.993 -6.940 -13.529 1.00 95.94 84 PHE A O 1
ATOM 621 N N . TYR A 1 85 ? -8.233 -6.263 -11.527 1.00 91.81 85 TYR A N 1
ATOM 622 C CA . TYR A 1 85 ? -6.828 -6.255 -11.943 1.00 91.81 85 TYR A CA 1
ATOM 623 C C . TYR A 1 85 ? -6.335 -7.648 -12.338 1.00 91.81 85 TYR A C 1
ATOM 625 O O . TYR A 1 85 ? -5.637 -7.771 -13.343 1.00 91.81 85 TYR A O 1
ATOM 633 N N . GLY A 1 86 ? -6.739 -8.694 -11.610 1.00 91.88 86 GLY A N 1
ATOM 634 C CA . GLY A 1 86 ? -6.423 -10.081 -11.952 1.00 91.88 86 GLY A CA 1
ATOM 635 C C . GLY A 1 86 ? -6.964 -10.485 -13.326 1.00 91.88 86 GLY A C 1
ATOM 636 O O . GLY A 1 86 ? -6.219 -11.008 -14.151 1.00 91.88 86 GLY A O 1
ATOM 637 N N . LEU A 1 87 ? -8.231 -10.173 -13.618 1.00 95.12 87 LEU A N 1
ATOM 638 C CA . LEU A 1 87 ? -8.836 -10.424 -14.931 1.00 95.12 87 LEU A CA 1
ATOM 639 C C . LEU A 1 87 ? -8.127 -9.643 -16.044 1.00 95.12 87 LEU A C 1
ATOM 641 O O . LEU A 1 87 ? -7.831 -10.204 -17.099 1.00 95.12 87 LEU A O 1
ATOM 645 N N . ARG A 1 88 ? -7.802 -8.366 -15.799 1.00 91.69 88 ARG A N 1
ATOM 646 C CA . ARG A 1 88 ? -7.046 -7.540 -16.750 1.00 91.69 88 ARG A CA 1
ATOM 647 C C . ARG A 1 88 ? -5.661 -8.127 -17.023 1.00 91.69 88 ARG A C 1
ATOM 649 O O . ARG A 1 88 ? -5.218 -8.115 -18.166 1.00 91.69 88 ARG A O 1
ATOM 656 N N . LEU A 1 89 ? -4.988 -8.649 -15.998 1.00 90.19 89 LEU A N 1
ATOM 657 C CA . LEU A 1 89 ? -3.681 -9.285 -16.138 1.00 90.19 89 LEU A CA 1
ATOM 658 C C . LEU A 1 89 ? -3.766 -10.552 -16.997 1.00 90.19 89 LEU A C 1
ATOM 660 O O . LEU A 1 89 ? -2.970 -10.704 -17.919 1.00 90.19 89 LEU A O 1
ATOM 664 N N . VAL A 1 90 ? -4.757 -11.416 -16.748 1.00 92.12 90 VAL A N 1
ATOM 665 C CA . VAL A 1 90 ? -4.994 -12.624 -17.556 1.00 92.12 90 VAL A CA 1
ATOM 666 C C . VAL A 1 90 ? -5.272 -12.260 -19.014 1.00 92.12 90 VAL A C 1
ATOM 668 O O . VAL A 1 90 ? -4.671 -12.846 -19.910 1.00 92.12 90 VAL A O 1
ATOM 671 N N . TYR A 1 91 ? -6.116 -11.256 -19.265 1.00 92.38 91 TYR A N 1
ATOM 672 C CA . TYR A 1 91 ? -6.385 -10.776 -20.621 1.00 92.38 91 TYR A CA 1
ATOM 673 C C . TYR A 1 91 ? -5.110 -10.286 -21.325 1.00 92.38 91 TYR A C 1
ATOM 675 O O . TYR A 1 91 ? -4.831 -10.699 -22.450 1.00 92.38 91 TYR A O 1
ATOM 683 N N . SER A 1 92 ? -4.297 -9.466 -20.648 1.00 89.44 92 SER A N 1
ATOM 684 C CA . SER A 1 92 ? -3.007 -9.008 -21.180 1.00 89.44 92 SER A CA 1
ATOM 685 C C . SER A 1 92 ? -2.060 -10.169 -21.493 1.00 89.44 92 SER A C 1
ATOM 687 O O . SER A 1 92 ? -1.347 -10.120 -22.491 1.00 89.44 92 SER A O 1
ATOM 689 N N . PHE A 1 93 ? -2.061 -11.225 -20.676 1.00 90.56 93 PHE A N 1
ATOM 690 C CA . PHE A 1 93 ? -1.267 -12.429 -20.924 1.00 90.56 93 PHE A CA 1
ATOM 691 C C . PHE A 1 93 ? -1.736 -13.199 -22.164 1.00 90.56 93 PHE A C 1
ATOM 693 O O . PHE A 1 93 ? -0.907 -13.615 -22.970 1.00 90.56 93 PHE A O 1
ATOM 700 N N . ILE A 1 94 ? -3.049 -13.366 -22.349 1.00 91.62 94 ILE A N 1
ATOM 701 C CA . ILE A 1 94 ? -3.616 -14.047 -23.525 1.00 91.62 94 ILE A CA 1
ATOM 702 C C . ILE A 1 94 ? -3.285 -13.269 -24.809 1.00 91.62 94 ILE A C 1
ATOM 704 O O . ILE A 1 94 ? -2.881 -13.870 -25.804 1.00 91.62 94 ILE A O 1
ATOM 708 N N . GLN A 1 95 ? -3.387 -11.937 -24.766 1.00 88.81 95 GLN A N 1
ATOM 709 C CA . GLN A 1 95 ? -2.975 -11.052 -25.861 1.00 88.81 95 GLN A CA 1
ATOM 710 C C . GLN A 1 95 ? -1.476 -11.184 -26.174 1.00 88.81 95 GLN A C 1
ATOM 712 O O . GLN A 1 95 ? -1.101 -11.310 -27.336 1.00 88.81 95 GLN A O 1
ATOM 717 N N . LEU A 1 96 ? -0.613 -11.223 -25.151 1.00 88.94 96 LEU A N 1
ATOM 718 C CA . LEU A 1 96 ? 0.834 -11.400 -25.328 1.00 88.94 96 LEU A CA 1
ATOM 719 C C . LEU A 1 96 ? 1.183 -12.741 -26.001 1.00 88.94 96 LEU A C 1
ATOM 721 O O . LEU A 1 96 ? 2.126 -12.805 -26.783 1.00 88.94 96 LEU A O 1
ATOM 725 N N . MET A 1 97 ? 0.427 -13.807 -25.716 1.00 85.75 97 MET A N 1
ATOM 726 C CA . MET A 1 97 ? 0.622 -15.125 -26.336 1.00 85.75 97 MET A CA 1
ATOM 727 C C . MET A 1 97 ? 0.015 -15.248 -27.745 1.00 85.75 97 MET A C 1
ATOM 729 O O . MET A 1 97 ? 0.142 -16.303 -28.365 1.00 85.75 97 MET A O 1
ATOM 733 N N . GLY A 1 98 ? -0.636 -14.199 -28.262 1.00 77.50 98 GLY A N 1
ATOM 734 C CA . GLY A 1 98 ? -1.250 -14.197 -29.594 1.00 77.50 98 GLY A CA 1
ATOM 735 C C . GLY A 1 98 ? -2.473 -15.113 -29.720 1.00 77.50 98 GLY A C 1
ATOM 736 O O . GLY A 1 98 ? -2.793 -15.562 -30.815 1.00 77.50 98 GLY A O 1
ATOM 737 N N . TRP A 1 99 ? -3.124 -15.442 -28.600 1.00 65.94 99 TRP A N 1
ATOM 738 C CA . TRP A 1 99 ? -4.306 -16.317 -28.547 1.00 65.94 99 TRP A CA 1
ATOM 739 C C . TRP A 1 99 ? -5.633 -15.537 -28.562 1.00 65.94 99 TRP A C 1
ATOM 741 O O . TRP A 1 99 ? -6.693 -16.133 -28.368 1.00 65.94 99 TRP A O 1
ATOM 751 N N . ALA A 1 100 ? -5.585 -14.217 -28.757 1.00 56.53 100 ALA A N 1
ATOM 752 C CA . ALA A 1 100 ? -6.739 -13.322 -28.794 1.00 56.53 100 ALA A CA 1
ATOM 753 C C . ALA A 1 100 ? -6.579 -12.239 -29.861 1.00 56.53 100 ALA A C 1
ATOM 755 O O . ALA A 1 100 ? -5.418 -11.895 -30.178 1.00 56.53 100 ALA A O 1
#

Solvent-accessible surface area (backbone atoms only — not comparable to full-atom values): 5670 Å² total; per-residue (Å²): 113,72,67,61,53,51,53,46,42,60,55,75,66,28,64,65,51,48,50,53,54,48,49,54,54,47,55,57,59,68,76,47,55,90,85,46,51,61,62,48,51,54,50,54,50,50,51,50,5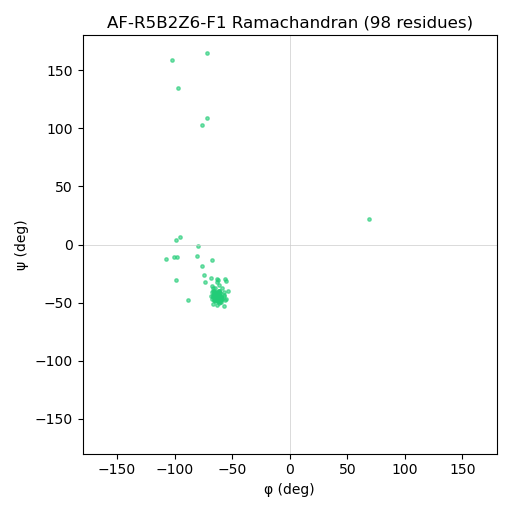0,52,49,54,52,50,52,51,51,51,49,62,74,43,44,93,73,67,42,74,68,55,56,50,52,50,50,52,53,53,48,52,53,51,51,51,52,51,53,52,50,53,51,54,51,40,46,74,72,65,78,104